Protein AF-A0A3P6FS48-F1 (afdb_monomer_lite)

Foldseek 3Di:
DDDDPPPPPFDAPVNDDPVDPDDDGKWAWADKDFQFDPVPVRHGFFMKTWTADPVVRDIDIDTDTPVCRVVCVVVDDHRDID

pLDDT: mean 86.51, std 14.38, range [40.25, 96.25]

Organism: Brassica oleracea (NCBI:txid3712)

Structure (mmCIF, N/CA/C/O backbone):
data_AF-A0A3P6FS48-F1
#
_entry.id   AF-A0A3P6FS48-F1
#
loop_
_atom_site.group_PDB
_atom_site.id
_atom_site.type_symbol
_atom_site.label_atom_id
_atom_site.label_alt_id
_atom_site.label_comp_id
_atom_site.label_asym_id
_atom_site.label_entity_id
_atom_site.label_seq_id
_atom_site.pdbx_PDB_ins_code
_atom_site.Cartn_x
_atom_site.Cartn_y
_atom_site.Cartn_z
_atom_site.occupancy
_atom_site.B_iso_or_equiv
_atom_site.auth_seq_id
_atom_site.auth_comp_id
_atom_site.auth_asym_id
_atom_site.auth_atom_id
_atom_site.pdbx_PDB_model_num
ATOM 1 N N . SER A 1 1 ? -12.530 2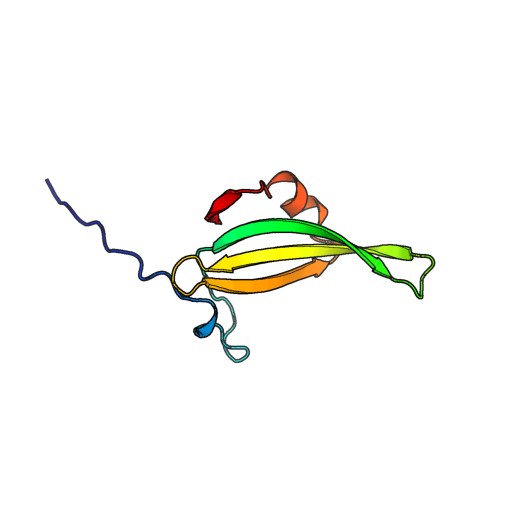9.802 25.215 1.00 40.25 1 SER A N 1
ATOM 2 C CA . SER A 1 1 ? -11.807 29.451 23.977 1.00 40.25 1 SER A CA 1
ATOM 3 C C . SER A 1 1 ? -12.264 28.071 23.530 1.00 40.25 1 SER A C 1
ATOM 5 O O . SER A 1 1 ? -12.464 27.210 24.374 1.00 40.25 1 SER A O 1
ATOM 7 N N . SER A 1 2 ? -12.582 27.916 22.249 1.00 41.38 2 SER A N 1
ATOM 8 C CA . SER A 1 2 ? -13.405 26.842 21.677 1.00 41.38 2 SER A CA 1
ATOM 9 C C . SER A 1 2 ? -12.690 25.481 21.636 1.00 41.38 2 SER A C 1
ATOM 11 O O . SER A 1 2 ? -11.856 25.261 20.764 1.00 41.38 2 SER A O 1
ATOM 13 N N . ASN A 1 3 ? -13.084 24.539 22.499 1.00 42.69 3 ASN A N 1
ATOM 14 C CA . ASN A 1 3 ? -12.769 23.114 22.347 1.00 42.69 3 ASN A CA 1
ATOM 15 C C . ASN A 1 3 ? -13.668 22.521 21.248 1.00 42.69 3 ASN A C 1
ATOM 17 O O . ASN A 1 3 ? -14.797 22.110 21.501 1.00 42.69 3 ASN A O 1
ATOM 21 N N . ARG A 1 4 ? -13.183 22.512 20.004 1.00 43.66 4 ARG A N 1
ATOM 22 C CA . ARG A 1 4 ? -13.793 21.760 18.897 1.00 43.66 4 ARG A CA 1
ATOM 23 C C . ARG A 1 4 ? -12.790 20.737 18.383 1.00 43.66 4 ARG A C 1
ATOM 25 O O . ARG A 1 4 ? -12.246 20.886 17.299 1.00 43.66 4 ARG A O 1
ATOM 32 N N . HIS A 1 5 ? -12.573 19.672 19.147 1.00 54.12 5 HIS A N 1
ATOM 33 C CA . HIS A 1 5 ? -12.178 18.413 18.527 1.00 54.12 5 HIS A CA 1
ATOM 34 C C . HIS A 1 5 ? -13.450 17.816 17.926 1.00 54.12 5 HIS A C 1
ATOM 36 O O . HIS A 1 5 ? -14.171 17.067 18.582 1.00 54.12 5 HIS A O 1
ATOM 42 N N . SER A 1 6 ? -13.775 18.189 16.686 1.00 47.88 6 SER A N 1
ATOM 43 C CA . SER A 1 6 ? -14.663 17.355 15.882 1.00 47.88 6 SER A CA 1
ATOM 44 C C . SER A 1 6 ? -13.931 16.030 15.708 1.00 47.88 6 SER A C 1
ATOM 46 O O . SER A 1 6 ? -13.027 15.940 14.881 1.00 47.88 6 SER A O 1
ATOM 48 N N . GLY A 1 7 ? -14.232 15.050 16.562 1.00 47.31 7 GLY A N 1
ATOM 49 C CA . GLY A 1 7 ? -13.648 13.721 16.480 1.00 47.31 7 GLY A CA 1
ATOM 50 C C . GLY A 1 7 ? -13.898 13.194 15.078 1.00 47.31 7 GLY A C 1
ATOM 51 O O . GLY A 1 7 ? -15.035 12.855 14.740 1.00 47.31 7 GLY A O 1
ATOM 52 N N . VAL A 1 8 ? -12.858 13.212 14.243 1.00 51.62 8 VAL A N 1
ATOM 53 C CA . VAL A 1 8 ? -12.884 12.607 12.920 1.00 51.62 8 VAL A CA 1
ATOM 54 C C . VAL A 1 8 ? -13.275 11.164 13.179 1.00 51.62 8 VAL A C 1
ATOM 56 O O . VAL A 1 8 ? -12.563 10.426 13.856 1.00 51.62 8 VAL A O 1
ATOM 59 N N . ARG A 1 9 ? -14.476 10.777 12.746 1.00 63.88 9 ARG A N 1
ATOM 60 C CA . ARG A 1 9 ? -14.898 9.384 12.830 1.00 63.88 9 ARG A CA 1
ATOM 61 C C . ARG A 1 9 ? -14.036 8.638 11.824 1.00 63.88 9 ARG A C 1
ATOM 63 O O . ARG A 1 9 ? -14.362 8.611 10.641 1.00 63.88 9 ARG A O 1
ATOM 70 N N . HIS A 1 10 ? -12.899 8.128 12.287 1.00 67.25 10 HIS A N 1
ATOM 71 C CA . HIS A 1 10 ? -12.007 7.332 11.462 1.00 67.25 10 HIS A CA 1
ATOM 72 C C . HIS A 1 10 ? -12.803 6.152 10.906 1.00 67.25 10 HIS A C 1
ATOM 74 O O . HIS A 1 10 ? -13.458 5.411 11.648 1.00 67.25 10 HIS A O 1
ATOM 80 N N . SER A 1 11 ? -12.825 6.081 9.580 1.00 79.69 11 SER A N 1
ATOM 81 C CA . SER A 1 11 ? -13.480 5.025 8.823 1.00 79.69 11 SER A CA 1
ATOM 82 C C . SER A 1 11 ? -12.648 3.757 8.973 1.00 79.69 11 SER A C 1
ATOM 84 O O . SER A 1 11 ? -11.439 3.801 8.761 1.00 79.69 11 SER A O 1
ATOM 86 N N . THR A 1 12 ? -13.281 2.658 9.385 1.00 88.81 12 THR A N 1
ATOM 87 C CA . THR A 1 12 ? -12.611 1.357 9.505 1.00 88.81 12 THR A CA 1
ATOM 88 C C . THR A 1 12 ? -12.416 0.729 8.131 1.00 88.81 12 THR A C 1
ATOM 90 O O . THR A 1 12 ? -13.083 1.125 7.168 1.00 88.81 12 THR A O 1
ATOM 93 N N . PHE A 1 13 ? -11.568 -0.292 8.015 1.00 91.81 13 PHE A N 1
ATOM 94 C CA . PHE A 1 13 ? -11.385 -0.991 6.731 1.00 91.81 13 PHE A CA 1
ATOM 95 C C . PHE A 1 13 ? -12.696 -1.569 6.179 1.00 91.81 13 PHE A C 1
ATOM 97 O O . PHE A 1 13 ? -12.949 -1.480 4.981 1.00 91.81 13 PHE A O 1
ATOM 104 N N . GLU A 1 14 ? -13.596 -2.023 7.055 1.00 89.50 14 GLU A N 1
ATOM 105 C CA . GLU A 1 14 ? -14.941 -2.522 6.713 1.00 89.50 14 GLU A CA 1
ATOM 106 C C . GLU A 1 14 ? -15.836 -1.507 5.987 1.00 89.50 14 GLU A C 1
ATOM 108 O O . GLU A 1 14 ? -16.821 -1.867 5.331 1.00 89.50 14 GLU A O 1
ATOM 113 N N . SER A 1 15 ? -15.523 -0.217 6.110 1.00 90.00 15 SER A N 1
ATOM 114 C CA . SER A 1 15 ? -16.266 0.844 5.434 1.00 90.00 15 SER A CA 1
ATOM 115 C C . SER A 1 15 ? -15.807 1.086 3.993 1.00 90.00 15 SER A C 1
ATOM 117 O O . SER A 1 15 ? -16.528 1.750 3.243 1.00 90.00 15 SER A O 1
ATOM 119 N N . LEU A 1 16 ? -14.659 0.528 3.586 1.00 91.00 16 LEU A N 1
ATOM 120 C CA . LEU A 1 16 ? -14.168 0.630 2.217 1.00 91.00 16 LEU A CA 1
ATOM 121 C C . LEU A 1 16 ? -15.130 -0.081 1.255 1.00 91.00 16 LEU A C 1
ATOM 123 O O . LEU A 1 16 ? -15.594 -1.202 1.486 1.00 91.00 16 LEU A O 1
ATOM 127 N N . ARG A 1 17 ? -15.461 0.596 0.153 1.00 93.25 17 ARG A N 1
ATOM 128 C CA . ARG A 1 17 ? -16.361 0.079 -0.891 1.00 93.25 17 ARG A CA 1
ATOM 129 C C . ARG A 1 17 ? -15.751 0.250 -2.274 1.00 93.25 17 ARG A C 1
ATOM 131 O O . ARG A 1 17 ? -15.410 1.365 -2.650 1.00 93.25 17 ARG A O 1
ATOM 138 N N . LEU A 1 18 ? -15.713 -0.815 -3.074 1.00 91.38 18 LEU A N 1
ATOM 139 C CA . LEU A 1 18 ? -15.225 -0.759 -4.462 1.00 91.38 18 LEU A CA 1
ATOM 140 C C . LEU A 1 18 ? -16.075 0.147 -5.371 1.00 91.38 18 LEU A C 1
ATOM 142 O O . LEU A 1 18 ? -15.575 0.658 -6.366 1.00 91.38 18 LEU A O 1
ATOM 146 N N . SER A 1 19 ? -17.343 0.388 -5.020 1.00 95.38 19 SER A N 1
ATOM 147 C CA . SER A 1 19 ? -18.240 1.279 -5.769 1.00 95.38 19 SER A CA 1
ATOM 148 C C . SER A 1 19 ? -17.974 2.772 -5.548 1.00 95.38 19 SER A C 1
ATOM 150 O O . SER A 1 19 ? -18.586 3.602 -6.218 1.00 95.38 19 SER A O 1
ATOM 152 N N . ARG A 1 20 ? -17.093 3.140 -4.605 1.00 91.44 20 ARG A N 1
ATOM 153 C CA . ARG A 1 20 ? -16.781 4.534 -4.271 1.00 91.44 20 ARG A CA 1
ATOM 154 C C . ARG A 1 20 ? -15.320 4.843 -4.583 1.00 91.44 20 ARG A C 1
ATOM 156 O O . ARG A 1 20 ? -14.411 4.289 -3.972 1.00 91.44 20 ARG A O 1
ATOM 163 N N . SER A 1 21 ? -15.086 5.787 -5.487 1.00 91.38 21 SER A N 1
ATOM 164 C CA . SER A 1 21 ? -13.762 6.393 -5.655 1.00 91.38 21 SER A CA 1
ATOM 165 C 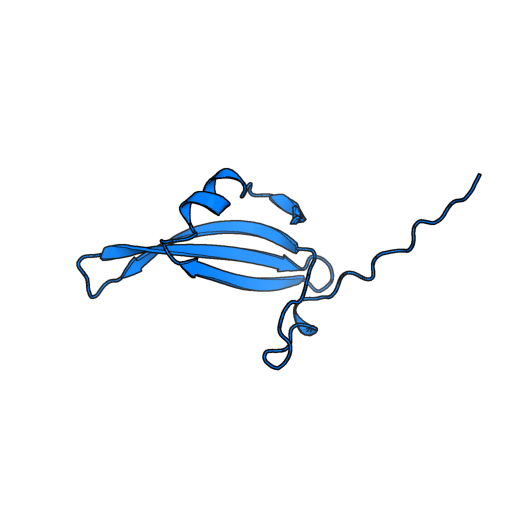C . SER A 1 21 ? -13.433 7.321 -4.481 1.00 91.38 21 SER A C 1
ATOM 167 O O . SER A 1 21 ? -14.343 7.886 -3.875 1.00 91.38 21 SER A O 1
ATOM 169 N N . SER A 1 22 ? -12.141 7.525 -4.212 1.00 87.44 22 SER A N 1
ATOM 170 C CA . SER A 1 22 ? -11.620 8.492 -3.228 1.00 87.44 22 SER A CA 1
ATOM 171 C C . SER A 1 22 ? -12.193 8.310 -1.823 1.00 87.44 22 SER A C 1
ATOM 173 O O . SER A 1 22 ? -13.105 9.011 -1.387 1.00 87.44 22 SER A O 1
ATOM 175 N N . GLN A 1 23 ? -11.624 7.352 -1.102 1.00 91.62 23 GLN A N 1
ATOM 176 C CA . GLN A 1 23 ? -11.937 7.079 0.295 1.00 91.62 23 GLN A CA 1
ATOM 177 C C . GLN A 1 23 ? -10.679 7.302 1.131 1.00 91.62 23 GLN A C 1
ATOM 179 O O . GLN A 1 23 ? -9.571 7.076 0.647 1.00 91.62 23 GLN A O 1
ATOM 184 N N . SER A 1 24 ? -10.856 7.749 2.370 1.00 89.69 24 SER A N 1
ATOM 185 C CA . SER A 1 24 ? -9.772 7.898 3.334 1.00 89.69 24 SER A CA 1
ATOM 186 C C . SER A 1 24 ? -10.039 7.049 4.569 1.00 89.69 24 SER A C 1
ATOM 188 O O . SER A 1 24 ? -11.175 6.893 5.019 1.00 89.69 24 SER A O 1
ATOM 190 N N . ILE A 1 25 ? -8.959 6.503 5.103 1.00 88.25 25 ILE A N 1
ATOM 191 C CA . ILE A 1 25 ? -8.890 5.730 6.338 1.00 88.25 25 ILE A CA 1
ATOM 192 C C . ILE A 1 25 ? -7.740 6.310 7.157 1.00 88.25 25 ILE A C 1
ATOM 194 O O . ILE A 1 25 ? -6.866 6.962 6.593 1.00 88.25 25 ILE A O 1
ATOM 198 N N . ALA A 1 26 ? -7.768 6.095 8.468 1.00 90.25 26 ALA A N 1
ATOM 199 C CA . ALA A 1 26 ? -6.564 6.213 9.279 1.00 90.25 26 ALA A CA 1
ATOM 200 C C . ALA A 1 26 ? -6.122 4.798 9.631 1.00 90.25 26 ALA A C 1
ATOM 202 O O . ALA A 1 26 ? -6.965 3.965 9.970 1.00 90.25 26 ALA A O 1
ATOM 203 N N . SER A 1 27 ? -4.833 4.521 9.519 1.00 92.00 27 SER A N 1
ATOM 204 C CA . SER A 1 27 ? -4.302 3.177 9.697 1.00 92.00 27 SER A CA 1
ATOM 205 C C . SER A 1 27 ? -2.892 3.187 10.259 1.00 92.00 27 SER A C 1
ATOM 207 O O . SER A 1 27 ? -2.074 4.028 9.892 1.00 92.00 27 SER A O 1
ATOM 209 N N . GLY A 1 28 ? -2.594 2.225 11.127 1.00 93.88 28 GLY A N 1
ATOM 210 C CA . GLY A 1 28 ? -1.223 1.930 11.519 1.00 93.88 28 GLY A CA 1
ATOM 211 C C . GLY A 1 28 ? -0.495 1.257 10.360 1.00 93.88 28 GLY A C 1
ATOM 212 O O . GLY A 1 28 ? -1.008 0.313 9.761 1.00 93.88 28 GLY A O 1
ATOM 213 N N . PHE A 1 29 ? 0.697 1.728 10.019 1.00 94.38 29 PHE A N 1
ATOM 214 C CA . PHE A 1 29 ? 1.531 1.094 9.009 1.00 94.38 29 PHE A CA 1
ATOM 215 C C . PHE A 1 29 ? 2.431 0.039 9.647 1.00 94.38 29 PHE A C 1
ATOM 217 O O . PHE A 1 29 ? 3.264 0.355 10.500 1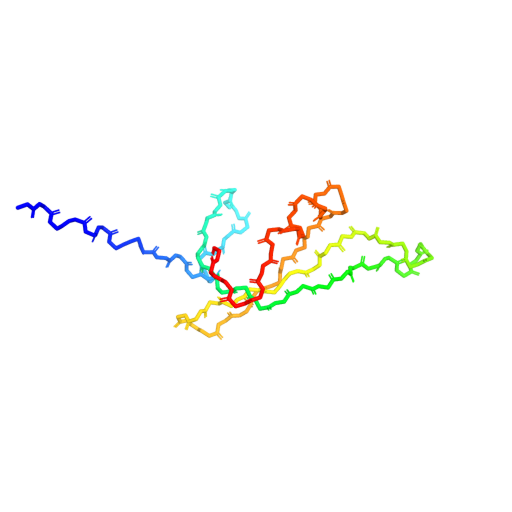.00 94.38 29 PHE A O 1
ATOM 224 N N . LEU A 1 30 ? 2.258 -1.210 9.214 1.00 94.44 30 LEU A N 1
ATOM 225 C CA . LEU A 1 30 ? 3.015 -2.345 9.729 1.00 94.44 30 LEU A CA 1
ATOM 226 C C . LEU A 1 30 ? 4.325 -2.499 8.965 1.00 94.44 30 LEU A C 1
ATOM 228 O O . LEU A 1 30 ? 5.389 -2.260 9.510 1.00 94.44 30 LEU A O 1
ATOM 232 N N . CYS A 1 31 ? 4.270 -2.862 7.689 1.00 94.12 31 CYS A N 1
ATOM 233 C CA . CYS A 1 31 ? 5.478 -3.084 6.906 1.00 94.12 31 CYS A CA 1
ATOM 234 C C . CYS A 1 31 ? 5.195 -2.994 5.409 1.00 94.12 31 CYS A C 1
ATOM 236 O O . CYS A 1 31 ? 4.049 -2.883 4.962 1.00 94.12 31 CYS A O 1
ATOM 238 N N . PHE A 1 32 ? 6.262 -3.052 4.621 1.00 94.31 32 PHE A N 1
ATOM 239 C CA . PHE A 1 32 ? 6.169 -3.203 3.181 1.00 94.31 32 PHE A CA 1
ATOM 240 C C . PHE A 1 32 ? 7.258 -4.138 2.672 1.00 94.31 32 PHE A C 1
ATOM 242 O O . PHE A 1 32 ? 8.283 -4.335 3.325 1.00 94.31 32 PHE A O 1
ATOM 249 N N . TRP A 1 33 ? 7.047 -4.685 1.481 1.00 94.25 33 TRP A N 1
ATOM 250 C CA . TRP A 1 33 ? 8.057 -5.460 0.772 1.00 94.25 33 TRP A CA 1
ATOM 251 C C . TRP A 1 33 ? 7.993 -5.208 -0.729 1.00 94.25 33 TRP A C 1
ATOM 253 O O . TRP A 1 33 ? 6.954 -4.835 -1.289 1.00 94.25 33 TRP A O 1
ATOM 263 N N . ASP A 1 34 ? 9.128 -5.426 -1.386 1.00 94.62 34 ASP A N 1
ATOM 264 C CA . ASP A 1 34 ? 9.231 -5.334 -2.835 1.00 94.62 34 ASP A CA 1
ATOM 265 C C . ASP A 1 34 ? 8.479 -6.513 -3.474 1.00 94.62 34 ASP A C 1
ATOM 267 O O . ASP A 1 34 ? 8.629 -7.673 -3.093 1.00 94.62 34 ASP A O 1
ATOM 271 N N . SER A 1 35 ? 7.613 -6.200 -4.432 1.00 94.62 35 SER A N 1
ATOM 272 C CA . SER A 1 35 ? 6.829 -7.166 -5.198 1.00 94.62 35 SER A CA 1
ATOM 273 C C . SER A 1 35 ? 7.505 -7.402 -6.539 1.00 94.62 35 SER A C 1
ATOM 275 O O . SER A 1 35 ? 7.838 -6.448 -7.250 1.00 94.62 35 SER A O 1
ATOM 277 N N . LEU A 1 36 ? 7.706 -8.673 -6.879 1.00 95.56 36 LEU A N 1
ATOM 278 C CA . LEU A 1 36 ? 8.465 -9.104 -8.050 1.00 95.56 36 LEU A CA 1
ATOM 279 C C . LEU A 1 36 ? 7.567 -9.914 -8.995 1.00 95.56 36 LEU A C 1
ATOM 281 O O . LEU A 1 36 ? 6.747 -10.715 -8.547 1.00 95.56 36 LEU A O 1
ATOM 285 N N . ASP A 1 37 ? 7.728 -9.724 -10.303 1.00 94.12 37 ASP A N 1
ATOM 286 C CA . ASP A 1 37 ? 7.065 -10.540 -11.322 1.00 94.12 37 ASP A CA 1
ATOM 287 C C . ASP A 1 37 ? 7.895 -11.794 -11.607 1.00 94.12 37 ASP A C 1
ATOM 289 O O . ASP A 1 37 ? 8.908 -11.747 -12.308 1.00 94.12 37 ASP A O 1
ATOM 293 N N . PHE A 1 38 ? 7.443 -12.934 -11.081 1.00 90.12 38 PHE A N 1
ATOM 294 C CA . PHE A 1 38 ? 8.095 -14.229 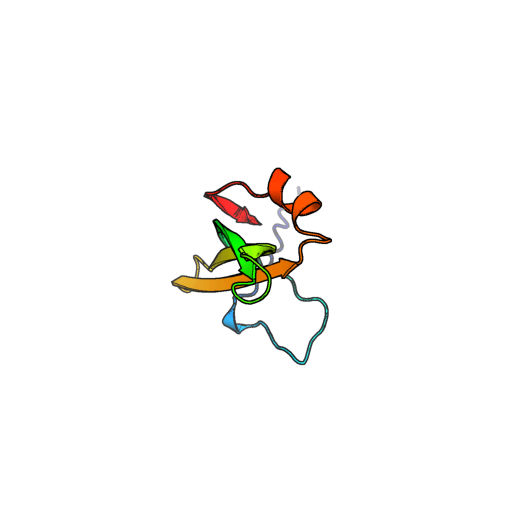-11.287 1.00 90.12 38 PHE A CA 1
ATOM 295 C C . PHE A 1 38 ? 8.201 -14.635 -12.763 1.00 90.12 38 PHE A C 1
ATOM 297 O O . PHE A 1 38 ? 9.115 -15.372 -13.116 1.00 90.12 38 PHE A O 1
ATOM 304 N N . LYS A 1 39 ? 7.291 -14.174 -13.632 1.00 93.44 39 LYS A N 1
ATOM 305 C CA . LYS A 1 39 ? 7.299 -14.522 -15.063 1.00 93.44 39 LYS A CA 1
ATOM 306 C C . LYS A 1 39 ? 8.256 -13.654 -15.875 1.00 93.44 39 LYS A C 1
ATOM 308 O O . LYS A 1 39 ? 8.598 -14.030 -16.991 1.00 93.44 39 LYS A O 1
ATOM 313 N N . LYS A 1 40 ? 8.649 -12.494 -15.349 1.00 88.25 40 LYS A N 1
ATOM 314 C CA . LYS A 1 40 ? 9.547 -11.538 -16.009 1.00 88.25 40 LYS A CA 1
ATOM 315 C C . LYS A 1 40 ? 10.849 -11.418 -15.233 1.00 88.25 40 LYS A C 1
ATOM 317 O O . LYS A 1 40 ? 11.178 -10.333 -14.767 1.00 88.25 40 LYS A O 1
ATOM 322 N N . ASP A 1 41 ? 11.544 -12.534 -15.044 1.00 93.50 41 ASP A N 1
ATOM 323 C CA . ASP A 1 41 ? 12.885 -12.563 -14.445 1.00 93.50 41 ASP A CA 1
ATOM 324 C C . ASP A 1 41 ? 12.971 -11.882 -13.067 1.00 93.50 41 ASP A C 1
ATOM 326 O O . ASP A 1 41 ? 13.930 -11.179 -12.762 1.00 93.50 41 ASP A O 1
ATOM 330 N N . MET A 1 42 ? 11.937 -12.045 -12.231 1.00 93.81 42 MET A N 1
ATOM 331 C CA . MET A 1 42 ? 11.836 -11.387 -10.920 1.00 93.81 42 MET A CA 1
ATOM 332 C C . MET A 1 42 ? 11.899 -9.851 -10.994 1.00 93.81 42 MET A C 1
ATOM 334 O O . MET A 1 42 ? 12.332 -9.190 -10.049 1.0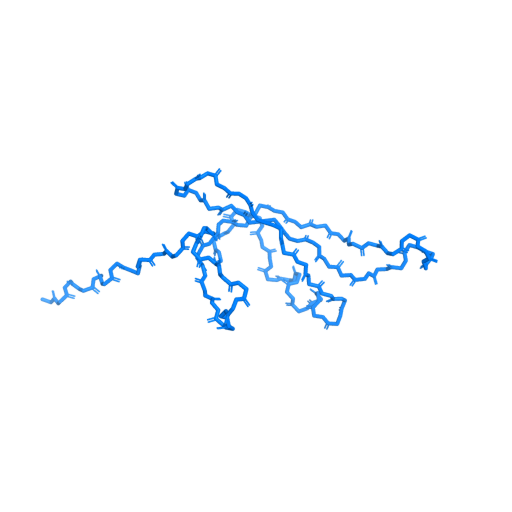0 93.81 42 MET A O 1
ATOM 338 N N . LYS A 1 43 ? 11.448 -9.255 -12.103 1.00 96.25 43 LYS A N 1
ATOM 339 C CA . LYS A 1 43 ? 11.408 -7.800 -12.268 1.00 96.25 43 LYS A CA 1
ATOM 340 C C . LYS A 1 43 ? 10.603 -7.149 -11.144 1.00 96.25 43 LYS A C 1
ATOM 342 O O . LYS A 1 43 ? 9.472 -7.547 -10.873 1.00 96.25 43 LYS A O 1
ATOM 347 N N . PHE A 1 44 ? 11.156 -6.093 -10.550 1.00 93.94 44 PHE A N 1
ATOM 348 C CA . PHE A 1 44 ? 10.439 -5.241 -9.605 1.00 93.94 44 PHE A CA 1
ATOM 349 C C . PHE A 1 44 ? 9.194 -4.628 -10.260 1.00 93.94 44 PHE A C 1
ATOM 351 O O . PHE A 1 44 ? 9.298 -3.910 -11.258 1.00 93.94 44 PHE A O 1
ATOM 358 N N . VAL A 1 45 ? 8.019 -4.915 -9.697 1.00 95.56 45 VAL A N 1
ATOM 359 C CA . VAL A 1 45 ? 6.725 -4.416 -10.192 1.00 95.56 45 VAL A CA 1
ATOM 360 C C . VAL A 1 45 ? 6.043 -3.439 -9.248 1.00 95.56 45 VAL A C 1
ATOM 362 O O . VAL A 1 45 ? 5.063 -2.807 -9.637 1.00 95.56 45 VAL A O 1
ATOM 365 N N . GLY A 1 46 ? 6.564 -3.263 -8.036 1.00 95.75 46 GLY A N 1
ATOM 366 C CA . GLY A 1 46 ? 6.019 -2.320 -7.071 1.00 95.75 46 GLY A CA 1
ATOM 367 C C . GLY A 1 46 ? 6.284 -2.738 -5.636 1.00 95.75 46 GLY A C 1
ATOM 368 O O . GLY A 1 46 ? 7.061 -3.651 -5.375 1.00 95.75 46 GLY A O 1
ATOM 369 N N . ILE A 1 47 ? 5.604 -2.085 -4.703 1.00 96.00 47 ILE A N 1
ATOM 370 C CA . ILE A 1 47 ? 5.638 -2.434 -3.282 1.00 96.00 47 ILE A CA 1
ATOM 371 C C . ILE A 1 47 ? 4.265 -2.923 -2.836 1.00 96.00 47 ILE A C 1
ATOM 373 O O . ILE A 1 47 ? 3.237 -2.350 -3.208 1.00 96.00 47 ILE A O 1
ATOM 377 N N . THR A 1 48 ? 4.256 -3.964 -2.011 1.00 95.62 48 THR A N 1
ATOM 378 C CA . THR A 1 48 ? 3.076 -4.347 -1.234 1.00 95.62 48 THR A CA 1
ATOM 379 C C . THR A 1 48 ? 3.223 -3.743 0.154 1.00 95.62 48 THR A C 1
ATOM 381 O O . THR A 1 48 ? 4.295 -3.828 0.748 1.00 95.62 48 THR A O 1
ATOM 384 N N . VAL A 1 49 ? 2.165 -3.109 0.649 1.00 95.19 49 VAL A N 1
ATOM 385 C CA . VAL A 1 49 ? 2.108 -2.427 1.948 1.00 95.19 49 VAL A CA 1
ATOM 386 C C . VAL A 1 49 ? 1.055 -3.082 2.832 1.00 95.19 49 VAL A C 1
ATOM 388 O O . VAL A 1 49 ? 0.011 -3.514 2.339 1.00 95.19 49 VAL A O 1
ATOM 391 N N . LEU A 1 50 ? 1.327 -3.146 4.131 1.00 96.06 50 LEU A N 1
ATOM 392 C CA . LEU A 1 50 ? 0.444 -3.731 5.129 1.00 96.06 50 LEU A CA 1
ATOM 393 C C . LEU A 1 50 ? -0.017 -2.667 6.125 1.00 96.06 50 LEU A C 1
ATOM 395 O O . LEU A 1 50 ? 0.808 -2.010 6.764 1.00 96.06 50 LEU A O 1
ATOM 399 N N . PHE A 1 51 ? -1.332 -2.530 6.273 1.00 95.44 51 PHE A N 1
ATOM 400 C CA . PHE A 1 51 ? -1.953 -1.577 7.188 1.00 95.44 51 PHE A CA 1
ATOM 401 C C . PHE A 1 51 ? -2.816 -2.292 8.229 1.00 95.44 51 PHE A C 1
ATOM 403 O O . PHE A 1 51 ? -3.488 -3.274 7.912 1.00 95.44 51 PHE A O 1
ATOM 410 N N . LEU A 1 52 ? -2.812 -1.772 9.455 1.00 95.00 52 LEU A N 1
ATOM 411 C CA . LEU A 1 52 ? -3.592 -2.225 10.601 1.00 95.00 52 LEU A CA 1
ATOM 412 C C . LEU A 1 52 ? -4.662 -1.190 10.951 1.00 95.00 52 LEU A C 1
ATOM 414 O O . LEU A 1 52 ? -4.373 -0.007 11.133 1.00 95.00 52 LEU A O 1
ATOM 418 N N . ASP A 1 53 ? -5.891 -1.656 11.107 1.00 93.56 53 ASP A N 1
ATOM 419 C CA . ASP A 1 53 ? -6.947 -0.925 11.791 1.00 93.56 53 ASP A CA 1
ATOM 420 C C . ASP A 1 53 ? -6.950 -1.367 13.255 1.00 93.56 53 ASP A C 1
ATOM 422 O O . ASP A 1 53 ? -7.463 -2.435 13.602 1.00 93.56 53 ASP A O 1
ATOM 426 N N . GLU A 1 54 ? -6.358 -0.540 14.114 1.00 88.38 54 GLU A N 1
ATOM 427 C CA . GLU A 1 54 ? -6.21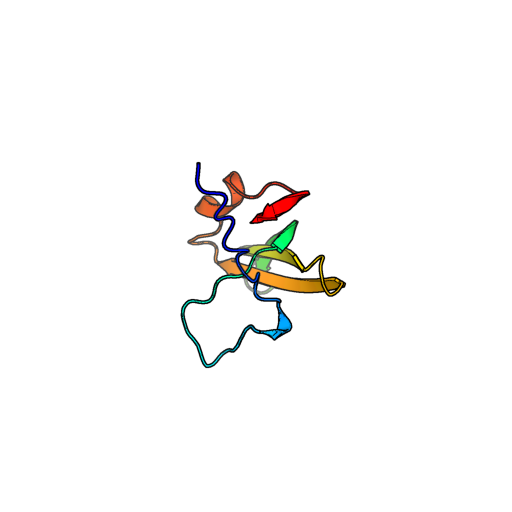6 -0.818 15.547 1.00 88.38 54 GLU A CA 1
ATOM 428 C C . GLU A 1 54 ? -7.567 -0.941 16.260 1.00 88.38 54 GLU A C 1
ATOM 430 O O . GLU A 1 54 ? -7.670 -1.600 17.294 1.00 88.38 54 GLU A O 1
ATOM 435 N N . LYS A 1 55 ? -8.627 -0.331 15.716 1.00 88.31 55 LYS A N 1
ATOM 436 C CA . LYS A 1 55 ? -9.929 -0.276 16.383 1.00 88.31 55 LYS A CA 1
ATOM 437 C C . LYS A 1 55 ? -10.678 -1.600 16.303 1.00 88.31 55 LYS A C 1
ATOM 439 O O . LYS A 1 55 ? -11.404 -1.946 17.233 1.00 88.31 55 LYS A O 1
ATOM 444 N N . VAL A 1 56 ? -10.552 -2.302 15.181 1.00 90.81 56 VAL A N 1
ATOM 445 C CA . VAL A 1 56 ? -11.255 -3.574 14.930 1.00 90.81 56 VAL A CA 1
ATOM 446 C C . VAL A 1 56 ? -10.301 -4.748 14.725 1.00 90.81 56 VAL A C 1
ATOM 448 O O . VAL A 1 56 ? -10.750 -5.839 14.389 1.00 90.81 56 VAL A O 1
ATOM 451 N N . ASN A 1 57 ? -9.000 -4.534 14.950 1.00 91.88 57 ASN A N 1
ATOM 452 C CA . ASN A 1 57 ? -7.943 -5.534 14.803 1.00 91.88 57 ASN A CA 1
ATOM 453 C C . ASN A 1 57 ? -7.996 -6.241 13.436 1.00 91.88 57 ASN A C 1
ATOM 455 O O . ASN A 1 57 ? -7.959 -7.469 13.346 1.00 91.88 57 ASN A O 1
ATOM 459 N N . SER A 1 58 ? -8.134 -5.447 12.371 1.00 93.19 58 SER A N 1
ATOM 460 C CA . SER A 1 58 ? -8.207 -5.941 10.992 1.00 93.19 58 SER A CA 1
ATOM 461 C C . SER A 1 58 ? -7.026 -5.435 10.173 1.00 93.19 58 SER A C 1
ATOM 463 O O . SER A 1 58 ? -6.495 -4.360 10.443 1.00 93.19 58 SER A O 1
ATOM 465 N N . VAL A 1 59 ? -6.611 -6.212 9.175 1.00 95.25 59 VAL A N 1
ATOM 466 C CA . VAL A 1 59 ? -5.445 -5.918 8.337 1.00 95.25 59 VAL A CA 1
ATOM 467 C C . VAL A 1 59 ? -5.868 -5.845 6.876 1.00 95.25 59 VAL A C 1
ATOM 469 O O . VAL A 1 59 ? -6.656 -6.670 6.414 1.00 95.25 59 VAL A O 1
ATOM 472 N N . ILE A 1 60 ? -5.320 -4.878 6.141 1.00 95.25 60 ILE A N 1
ATOM 473 C CA . ILE A 1 60 ? -5.492 -4.773 4.690 1.00 95.25 60 ILE A CA 1
ATOM 474 C C . ILE A 1 60 ? -4.138 -4.677 3.988 1.00 95.25 60 ILE A C 1
ATOM 476 O O . ILE A 1 60 ? -3.191 -4.063 4.484 1.00 95.25 60 ILE A O 1
ATOM 480 N N . HIS A 1 61 ? -4.071 -5.280 2.802 1.00 94.19 61 HIS A N 1
ATOM 481 C CA . HIS A 1 61 ? -2.926 -5.195 1.906 1.00 94.19 61 HIS A CA 1
ATOM 482 C C . HIS A 1 61 ? -3.201 -4.160 0.814 1.00 94.19 61 HIS A C 1
ATOM 484 O O . HIS A 1 61 ? -4.224 -4.222 0.130 1.00 94.19 61 HIS A O 1
ATOM 490 N N . GLY A 1 62 ? -2.273 -3.227 0.631 1.00 93.56 62 GLY A N 1
ATOM 491 C CA . GLY A 1 62 ? -2.248 -2.315 -0.507 1.00 93.56 62 GLY A CA 1
ATOM 492 C C . GLY A 1 62 ? -1.140 -2.696 -1.484 1.00 93.56 62 GLY A C 1
ATOM 493 O O . GLY A 1 62 ? -0.095 -3.198 -1.079 1.00 93.56 62 GLY A O 1
ATOM 494 N N . PHE A 1 63 ? -1.339 -2.417 -2.769 1.00 94.81 63 PHE A N 1
ATOM 495 C CA . PHE A 1 63 ? -0.301 -2.561 -3.787 1.00 94.81 63 PHE A CA 1
ATOM 496 C C . PHE A 1 63 ? -0.073 -1.225 -4.491 1.00 94.81 63 PHE A C 1
ATOM 498 O O . PHE A 1 63 ? -1.011 -0.621 -5.016 1.00 94.81 63 PHE A O 1
ATOM 505 N N . THR A 1 64 ? 1.180 -0.774 -4.513 1.00 94.69 64 THR A N 1
ATOM 506 C CA . THR A 1 64 ? 1.600 0.414 -5.258 1.00 94.69 64 THR A CA 1
ATOM 507 C C . THR A 1 64 ? 2.513 -0.019 -6.400 1.00 94.69 64 THR A C 1
ATOM 509 O O . THR A 1 64 ? 3.587 -0.559 -6.125 1.00 94.69 64 THR A O 1
ATOM 512 N N . PRO A 1 65 ? 2.146 0.237 -7.666 1.00 95.25 65 PRO A N 1
ATOM 513 C CA . PRO A 1 65 ? 2.956 -0.174 -8.803 1.00 95.25 65 PRO A CA 1
ATOM 514 C C . PRO A 1 65 ? 4.259 0.635 -8.896 1.00 95.25 65 PRO A C 1
ATOM 516 O O . PRO A 1 65 ? 4.377 1.728 -8.328 1.00 95.25 65 PRO A O 1
ATOM 519 N N . VAL A 1 66 ? 5.245 0.081 -9.607 1.00 94.62 66 VAL A N 1
ATOM 520 C CA . VAL A 1 66 ? 6.623 0.594 -9.725 1.00 94.62 66 VAL A CA 1
ATOM 521 C C . VAL A 1 66 ? 6.705 2.084 -10.063 1.00 94.62 66 VAL A C 1
ATOM 523 O O . VAL A 1 66 ? 7.547 2.781 -9.501 1.00 94.62 66 VAL A O 1
ATOM 526 N N . GLU A 1 67 ? 5.796 2.604 -10.890 1.00 93.25 67 GLU A N 1
ATOM 527 C CA . GLU A 1 67 ? 5.771 4.013 -11.303 1.00 93.25 67 GLU A CA 1
ATOM 528 C C . GLU A 1 67 ? 5.557 4.969 -10.122 1.00 93.25 67 GLU A C 1
ATOM 530 O O . GLU A 1 67 ? 5.969 6.126 -10.174 1.00 93.25 67 GLU A O 1
ATOM 535 N N . ARG A 1 68 ? 4.914 4.496 -9.046 1.00 90.75 68 ARG A N 1
ATOM 536 C CA . ARG A 1 68 ? 4.612 5.289 -7.846 1.00 90.75 68 ARG A CA 1
ATOM 537 C C . ARG A 1 68 ? 5.358 4.831 -6.600 1.00 90.75 68 ARG A C 1
ATOM 539 O O . ARG A 1 68 ? 5.471 5.604 -5.652 1.00 90.75 68 ARG A O 1
ATOM 546 N N . ALA A 1 69 ? 5.891 3.612 -6.597 1.00 91.50 69 ALA A N 1
ATOM 547 C CA . ALA A 1 69 ? 6.535 3.019 -5.430 1.00 91.50 69 ALA A CA 1
ATOM 548 C C . ALA A 1 69 ? 7.652 3.909 -4.859 1.00 91.50 69 ALA A C 1
ATOM 550 O O . ALA A 1 69 ? 7.685 4.148 -3.654 1.00 91.50 69 ALA A O 1
ATOM 551 N N . ASN A 1 70 ? 8.507 4.472 -5.719 1.00 84.31 70 ASN A N 1
ATOM 552 C CA . ASN A 1 70 ? 9.642 5.297 -5.289 1.00 84.31 70 ASN A CA 1
ATOM 553 C C . ASN A 1 70 ? 9.223 6.577 -4.554 1.00 84.31 70 ASN A C 1
ATOM 555 O O . ASN A 1 70 ? 9.923 7.001 -3.641 1.00 84.31 70 ASN A O 1
ATOM 559 N N . HIS A 1 71 ? 8.079 7.166 -4.912 1.00 83.69 71 HIS A N 1
ATOM 560 C CA . HIS A 1 71 ? 7.577 8.373 -4.254 1.00 83.69 71 HIS A CA 1
ATOM 561 C C . HIS A 1 71 ? 7.088 8.087 -2.829 1.00 83.69 71 HIS A C 1
ATOM 563 O O . HIS A 1 71 ? 7.243 8.911 -1.935 1.00 83.69 71 HIS A O 1
ATOM 569 N N . TYR A 1 72 ? 6.488 6.917 -2.603 1.00 82.00 72 TYR A N 1
ATOM 570 C CA . TYR A 1 72 ? 5.922 6.570 -1.300 1.00 82.00 72 TYR A CA 1
ATOM 571 C C . TYR A 1 72 ? 6.923 5.871 -0.381 1.00 82.00 72 TYR A C 1
ATOM 573 O O . TYR A 1 72 ? 6.859 6.055 0.830 1.00 82.00 72 TYR A O 1
ATOM 581 N N . LYS A 1 73 ? 7.882 5.118 -0.933 1.00 86.12 73 LYS A N 1
ATOM 582 C CA . LYS A 1 73 ? 8.846 4.321 -0.158 1.00 86.12 73 LYS A CA 1
ATOM 583 C C . LYS A 1 73 ? 9.654 5.168 0.831 1.00 86.12 73 LYS A C 1
ATOM 585 O O . LYS A 1 73 ? 9.882 4.720 1.945 1.00 86.12 73 LYS A O 1
ATOM 590 N N . SER A 1 74 ? 10.020 6.402 0.474 1.00 84.69 74 SER A N 1
ATOM 591 C CA . SER A 1 74 ? 10.722 7.325 1.383 1.00 84.69 74 SER A CA 1
ATOM 592 C C . SER A 1 74 ? 9.856 7.866 2.524 1.00 84.69 74 SER A C 1
ATOM 594 O O . SER A 1 74 ? 10.390 8.331 3.526 1.00 84.69 74 SER A O 1
ATOM 596 N N . SER A 1 75 ? 8.533 7.855 2.365 1.00 85.44 75 SER A N 1
ATOM 597 C CA . SER A 1 75 ? 7.586 8.405 3.340 1.00 85.44 75 SER A CA 1
ATOM 598 C C . SER A 1 75 ? 7.015 7.345 4.280 1.00 85.44 75 SER A C 1
ATOM 600 O O . SER A 1 75 ? 6.475 7.702 5.322 1.00 85.44 75 SER A O 1
ATOM 602 N N . LEU A 1 76 ? 7.121 6.060 3.930 1.00 87.44 76 LEU A N 1
ATOM 603 C CA . LEU A 1 76 ? 6.630 4.949 4.741 1.00 87.44 76 LEU A CA 1
ATOM 604 C C . LEU A 1 76 ? 7.602 4.645 5.884 1.00 87.44 76 LEU A C 1
ATOM 606 O O . LEU A 1 76 ? 8.760 4.299 5.661 1.00 87.44 76 LEU A O 1
ATOM 610 N N . LYS A 1 77 ? 7.108 4.737 7.120 1.00 90.12 77 LYS A N 1
ATOM 611 C CA . LYS A 1 77 ? 7.867 4.417 8.329 1.00 90.12 77 LYS A CA 1
ATOM 612 C C . LYS A 1 77 ? 7.039 3.505 9.222 1.00 90.12 77 LYS A C 1
ATOM 614 O O . LYS A 1 77 ? 5.980 3.916 9.693 1.00 90.12 77 LYS A O 1
ATOM 619 N N . GLU A 1 78 ? 7.531 2.288 9.440 1.00 88.12 78 GLU A N 1
ATOM 620 C CA . GLU A 1 78 ? 6.918 1.278 10.315 1.00 88.12 78 GLU A CA 1
ATOM 621 C C . GLU A 1 78 ? 6.558 1.862 11.688 1.00 88.12 78 GLU A C 1
ATOM 623 O O . GLU A 1 78 ? 7.305 2.666 12.255 1.00 88.12 78 GLU A O 1
ATOM 628 N N . GLY A 1 79 ? 5.366 1.513 12.175 1.00 88.12 79 GLY A N 1
ATOM 629 C CA . GLY A 1 79 ? 4.811 2.015 13.432 1.00 88.12 79 GLY A CA 1
ATOM 630 C C . GLY A 1 79 ? 4.223 3.429 13.363 1.00 88.12 79 GLY A C 1
ATOM 631 O O . GLY A 1 79 ? 3.788 3.952 14.385 1.00 88.12 79 GLY A O 1
ATOM 632 N N . SER A 1 80 ? 4.202 4.069 12.190 1.00 90.00 80 SER A N 1
ATOM 633 C CA . SER A 1 80 ? 3.528 5.364 12.007 1.00 90.00 80 SER A CA 1
ATOM 634 C C . SER A 1 80 ? 2.051 5.176 11.658 1.00 90.00 80 SER A C 1
ATOM 636 O O . SER A 1 80 ? 1.668 4.157 11.086 1.00 90.00 80 SER A O 1
ATOM 638 N N . ILE A 1 81 ? 1.232 6.185 11.957 1.00 88.38 81 ILE A N 1
ATOM 639 C CA . ILE A 1 81 ? -0.170 6.251 11.527 1.00 88.38 81 ILE A CA 1
ATOM 640 C C . ILE A 1 81 ? -0.245 7.094 10.250 1.00 88.38 81 ILE A C 1
ATOM 642 O O . ILE A 1 81 ? 0.304 8.198 10.216 1.00 88.38 81 ILE A O 1
ATOM 646 N N . PHE A 1 82 ? -0.921 6.572 9.230 1.00 85.00 82 PHE A N 1
ATOM 647 C CA . PHE A 1 82 ? -1.201 7.235 7.953 1.00 85.00 82 PHE A CA 1
ATOM 648 C C . PHE A 1 82 ? -2.700 7.415 7.745 1.00 85.00 82 PHE A C 1
ATOM 650 O O . PHE A 1 82 ? -3.463 6.518 8.178 1.00 85.00 82 PHE A O 1
#

Sequence (82 aa):
SSNRHSGVRHSTFESLRLSRSSQSIASGFLCFWDSLDFKKDMKFVGITVLFLDEKVNSVIHGFTPVERANHYKSSLKEGSIF

Radius of gyration: 15.85 Å; chains: 1; bounding box: 31×44×40 Å

Secondary structure (DSSP, 8-state):
---------PPPGGG--TT-SS-----EEEEEEEEEETTTTTEEEEEEEEEEETTTTEEEEEEEEHHHHHHHHTT--TT-B-